Protein AF-A0A7Y2G399-F1 (afdb_monomer_lite)

pLDDT: mean 92.13, std 7.66, range [52.12, 98.56]

Foldseek 3Di:
DPDDPVVVVVVVVVVVCCCCVPPVVVVVVVVVVCPDPVNVCVLPVDCPDPNVVVVVVVVVVVVVCCVVCVVVVVVLVCPLPVDDDPCSVVVVVVVCVVVVDDPVVVVVVVCQCPPPPHD

Structure (mmCIF, N/CA/C/O backbone):
data_AF-A0A7Y2G399-F1
#
_entry.id   AF-A0A7Y2G399-F1
#
loop_
_atom_site.group_PDB
_atom_site.id
_atom_site.type_symbol
_atom_site.label_atom_id
_atom_site.label_alt_id
_atom_site.label_comp_id
_atom_site.label_asym_id
_atom_site.label_entity_id
_atom_site.label_seq_id
_atom_site.pdbx_PDB_ins_code
_atom_site.Cartn_x
_atom_site.Cartn_y
_atom_site.Cartn_z
_atom_site.occupancy
_atom_site.B_iso_or_equiv
_atom_site.auth_seq_id
_atom_site.auth_comp_id
_atom_site.auth_asym_id
_atom_site.auth_atom_id
_atom_site.pdbx_PDB_model_num
ATOM 1 N N . MET A 1 1 ? -28.481 -21.772 1.573 1.00 52.50 1 MET A N 1
ATOM 2 C CA . MET A 1 1 ? -27.498 -22.517 0.748 1.00 52.50 1 MET A CA 1
ATOM 3 C C . MET A 1 1 ? -28.146 -22.793 -0.607 1.00 52.50 1 MET A C 1
ATOM 5 O O . MET A 1 1 ? -28.856 -23.776 -0.723 1.00 52.50 1 MET A O 1
ATOM 9 N N . LEU A 1 2 ? -28.040 -21.880 -1.581 1.00 67.06 2 LEU A N 1
ATOM 10 C CA . LEU A 1 2 ? -28.972 -21.837 -2.731 1.00 67.06 2 LEU A CA 1
ATOM 11 C C . LEU A 1 2 ? -28.360 -22.185 -4.104 1.00 67.06 2 LEU A C 1
ATOM 13 O O . LEU A 1 2 ? -28.996 -21.953 -5.123 1.00 67.06 2 LEU A O 1
ATOM 17 N N . VAL A 1 3 ? -27.154 -22.760 -4.168 1.00 78.75 3 VAL A N 1
ATOM 18 C CA . VAL A 1 3 ? -26.498 -23.080 -5.451 1.00 78.75 3 VAL A CA 1
ATOM 19 C C . VAL A 1 3 ? -25.923 -24.495 -5.410 1.00 78.75 3 VAL A C 1
ATOM 21 O O . VAL A 1 3 ? -25.259 -24.872 -4.443 1.00 78.75 3 VAL A O 1
ATOM 24 N N . SER A 1 4 ? -26.187 -25.299 -6.444 1.00 93.25 4 SER A N 1
ATOM 25 C CA . SER A 1 4 ? -25.618 -26.647 -6.552 1.00 93.25 4 SER A CA 1
ATOM 26 C C . SER A 1 4 ? -24.093 -26.569 -6.685 1.00 93.25 4 SER A C 1
ATOM 28 O O . SER A 1 4 ? -23.563 -25.632 -7.283 1.00 93.25 4 SER A O 1
ATOM 30 N N . ARG A 1 5 ? -23.362 -27.562 -6.156 1.00 91.12 5 ARG A N 1
ATOM 31 C CA . ARG A 1 5 ? -21.884 -27.566 -6.190 1.00 91.12 5 ARG A CA 1
ATOM 32 C C . ARG A 1 5 ? -21.325 -27.350 -7.600 1.00 91.12 5 ARG A C 1
ATOM 34 O O . ARG A 1 5 ? -20.342 -26.641 -7.761 1.00 91.12 5 ARG A O 1
ATOM 41 N N . ARG A 1 6 ? -21.980 -27.917 -8.620 1.00 91.00 6 ARG A N 1
ATOM 42 C CA . ARG A 1 6 ? -21.587 -27.752 -10.028 1.00 91.00 6 ARG A CA 1
ATOM 43 C C . ARG A 1 6 ? -21.680 -26.294 -10.470 1.00 91.00 6 ARG A C 1
ATOM 45 O O . ARG A 1 6 ? -20.710 -25.767 -10.994 1.00 91.00 6 ARG A O 1
ATOM 52 N N . VAL A 1 7 ? -22.804 -25.637 -10.186 1.00 93.12 7 VAL A N 1
ATOM 53 C CA . VAL A 1 7 ? -23.005 -24.223 -10.533 1.00 93.12 7 VAL A CA 1
ATOM 54 C C . VAL A 1 7 ? -22.030 -23.329 -9.762 1.00 93.12 7 VAL A C 1
ATOM 56 O O . VAL A 1 7 ? -21.467 -22.412 -10.346 1.00 93.12 7 VAL A O 1
ATOM 59 N N . ALA A 1 8 ? -21.751 -23.624 -8.489 1.00 93.50 8 ALA A N 1
ATOM 60 C CA . ALA A 1 8 ? -20.767 -22.875 -7.706 1.00 93.50 8 ALA A CA 1
ATOM 61 C C . ALA A 1 8 ? -19.353 -22.947 -8.312 1.00 93.50 8 ALA A C 1
ATOM 63 O O . ALA A 1 8 ? -18.693 -21.918 -8.438 1.00 93.50 8 ALA A O 1
ATOM 64 N N . TYR A 1 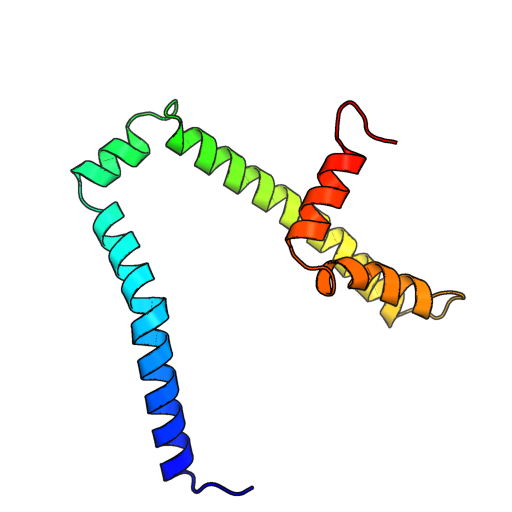9 ? -18.902 -24.130 -8.745 1.00 95.94 9 TYR A N 1
ATOM 65 C CA . TYR A 1 9 ? -17.605 -24.269 -9.417 1.00 95.94 9 TYR A CA 1
ATOM 66 C C . TYR A 1 9 ? -17.575 -23.607 -10.794 1.00 95.94 9 TYR A C 1
ATOM 68 O O . TYR A 1 9 ? -16.555 -23.032 -11.159 1.00 95.94 9 TYR A O 1
ATOM 76 N N . SER A 1 10 ? -18.678 -23.637 -11.545 1.00 95.00 10 SER A N 1
ATOM 77 C CA . SER A 1 10 ? -18.773 -22.907 -12.813 1.00 95.00 10 SER A CA 1
ATOM 78 C C . SER A 1 10 ? -18.655 -21.397 -12.603 1.00 95.00 10 SER A C 1
ATOM 80 O O . SER A 1 10 ? -17.893 -20.746 -13.310 1.00 95.00 10 SER A O 1
ATOM 82 N N . LEU A 1 11 ? -19.349 -20.845 -11.602 1.00 95.31 11 LEU A N 1
ATOM 83 C CA . LEU A 1 11 ? -19.252 -19.426 -11.250 1.00 95.31 11 LEU A CA 1
ATOM 84 C C . LEU A 1 11 ? -17.843 -19.055 -10.784 1.00 95.31 11 LEU A C 1
ATOM 86 O O . LEU A 1 11 ? -17.306 -18.049 -11.235 1.00 95.31 11 LEU A O 1
ATOM 90 N N . LEU A 1 12 ? -17.220 -19.887 -9.945 1.00 95.31 12 LEU A N 1
ATOM 91 C CA . LEU A 1 12 ? -15.826 -19.701 -9.549 1.00 95.31 12 LEU A CA 1
ATOM 92 C C . LEU A 1 12 ? -14.897 -19.711 -10.769 1.00 95.31 12 LEU A C 1
ATOM 94 O O . LEU A 1 12 ? -14.032 -18.853 -10.874 1.00 95.31 12 LEU A O 1
ATOM 98 N N . GLY A 1 13 ? -15.097 -20.639 -11.708 1.00 96.31 13 GLY A N 1
ATOM 99 C CA . GLY A 1 13 ? -14.326 -20.700 -12.948 1.00 96.31 13 GLY A CA 1
ATOM 100 C C . GLY A 1 13 ? -14.441 -19.421 -13.777 1.00 96.31 13 GLY A C 1
ATOM 101 O O . GLY A 1 13 ? -13.433 -18.932 -14.277 1.00 96.31 13 GLY A O 1
ATOM 102 N N . VAL A 1 14 ? -15.641 -18.838 -13.870 1.00 96.19 14 VAL A N 1
ATOM 103 C CA . VAL A 1 14 ? -15.863 -17.551 -14.551 1.00 96.19 14 VAL A CA 1
ATOM 104 C C . VAL A 1 14 ? -15.166 -16.405 -13.818 1.00 96.19 14 VAL A C 1
ATOM 106 O O . VAL A 1 14 ? -14.475 -15.617 -14.456 1.00 96.19 14 VAL A O 1
ATOM 109 N N . VAL A 1 15 ? -15.303 -16.322 -12.491 1.00 95.31 15 VAL A N 1
ATOM 110 C CA . VAL A 1 15 ? -14.636 -15.289 -11.680 1.00 95.31 15 VAL A CA 1
ATOM 111 C C . VAL A 1 15 ? -13.120 -15.382 -11.832 1.00 95.31 15 VAL A C 1
ATOM 113 O O . VAL A 1 15 ? -12.483 -14.387 -12.160 1.00 95.31 15 VAL A O 1
ATOM 116 N N . LEU A 1 16 ? -12.551 -16.582 -11.700 1.00 95.69 16 LEU A N 1
ATOM 117 C CA . LEU A 1 16 ? -11.120 -16.808 -11.888 1.00 95.69 16 LEU A CA 1
ATOM 118 C C . LEU A 1 16 ? -10.675 -16.471 -13.312 1.00 95.69 16 LEU A C 1
ATOM 120 O O . LEU A 1 16 ? -9.623 -15.871 -13.488 1.00 95.69 16 LEU A O 1
ATOM 124 N N . ALA A 1 17 ? -11.459 -16.809 -14.338 1.00 95.81 17 ALA A N 1
ATOM 125 C CA . ALA A 1 17 ? -11.127 -16.443 -15.713 1.00 95.81 17 ALA A CA 1
ATOM 126 C C . ALA A 1 17 ? -11.067 -14.916 -15.897 1.00 95.81 17 ALA A C 1
ATOM 128 O O . ALA A 1 17 ? -10.156 -14.415 -16.556 1.00 95.81 17 ALA A O 1
ATOM 129 N N . ILE A 1 18 ? -11.994 -14.177 -15.277 1.00 95.75 18 ILE A N 1
ATOM 130 C CA . ILE A 1 18 ? -11.997 -12.709 -15.289 1.00 95.75 18 ILE A CA 1
ATOM 131 C C . ILE A 1 18 ? -10.786 -12.163 -14.523 1.00 95.75 18 ILE A C 1
ATOM 133 O O . ILE A 1 18 ? -10.068 -11.324 -15.060 1.00 95.75 18 ILE A O 1
ATOM 137 N N . GLU A 1 19 ? -10.508 -12.650 -13.312 1.00 93.06 19 GLU A N 1
ATOM 138 C CA . GLU A 1 19 ? -9.364 -12.205 -12.503 1.00 93.06 19 GLU A CA 1
ATOM 139 C C . GLU A 1 19 ? -8.026 -12.487 -13.197 1.00 93.06 19 GLU A C 1
ATOM 141 O O . GLU A 1 19 ? -7.177 -11.603 -13.319 1.00 93.06 19 GLU A O 1
ATOM 146 N N . LEU A 1 20 ? -7.840 -13.698 -13.720 1.00 93.88 20 LEU A N 1
ATOM 147 C CA . LEU A 1 20 ? -6.619 -14.072 -14.430 1.00 93.88 20 LEU A CA 1
ATOM 148 C C . LEU A 1 20 ? -6.474 -13.278 -15.738 1.00 93.88 20 LEU A C 1
ATOM 150 O O . LEU A 1 20 ? -5.374 -12.838 -16.073 1.00 93.88 20 LEU A O 1
ATOM 154 N N . GLY A 1 21 ? -7.574 -13.048 -16.458 1.00 94.31 21 GLY A N 1
ATOM 155 C CA . GLY A 1 21 ? -7.574 -12.287 -17.705 1.00 94.31 21 GLY A CA 1
ATOM 156 C C . GLY A 1 21 ? -7.311 -10.790 -17.519 1.00 94.31 21 GLY A C 1
ATOM 157 O O . GLY A 1 21 ? -6.567 -10.203 -18.299 1.00 94.31 21 GLY A O 1
ATOM 158 N N . TYR A 1 22 ? -7.886 -10.162 -16.492 1.00 94.31 22 TYR A N 1
ATOM 159 C CA . TYR A 1 22 ? -7.794 -8.710 -16.295 1.00 94.31 22 TYR A CA 1
ATOM 160 C C . TYR A 1 22 ? -6.695 -8.267 -15.335 1.00 94.31 22 TYR A C 1
ATOM 162 O O . TYR A 1 22 ? -6.243 -7.130 -15.437 1.00 94.31 22 TYR A O 1
ATOM 170 N N . VAL A 1 23 ? -6.253 -9.124 -14.415 1.00 94.38 23 VAL A N 1
ATOM 171 C CA . VAL A 1 23 ? -5.224 -8.770 -13.427 1.00 94.38 23 VAL A CA 1
ATOM 172 C C . VAL A 1 23 ? -3.913 -9.464 -13.756 1.00 94.38 23 VAL A C 1
ATOM 174 O O . VAL A 1 23 ? -2.889 -8.805 -13.938 1.00 94.38 23 VAL A O 1
ATOM 177 N N . LEU A 1 24 ? -3.933 -10.794 -13.881 1.00 94.25 24 LEU A N 1
ATOM 178 C CA . LEU A 1 24 ? -2.694 -11.553 -14.040 1.00 94.25 24 LEU A CA 1
ATOM 179 C C . LEU A 1 24 ? -2.065 -11.345 -15.421 1.00 94.25 24 LEU A C 1
ATOM 181 O O . LEU A 1 24 ? -0.861 -11.117 -15.515 1.00 94.25 24 LEU A O 1
ATOM 185 N N . TYR A 1 25 ? -2.859 -11.384 -16.492 1.00 95.38 25 TYR A N 1
ATOM 186 C CA . TYR A 1 25 ? -2.346 -11.196 -17.847 1.00 95.38 25 TYR A CA 1
ATOM 187 C C . TYR A 1 25 ? -1.604 -9.862 -18.045 1.00 95.38 25 TYR A C 1
ATOM 189 O O . TYR A 1 25 ? -0.446 -9.917 -18.462 1.00 95.38 25 TYR A O 1
ATOM 197 N N . PRO A 1 26 ? -2.166 -8.670 -17.740 1.00 96.31 26 PRO A N 1
ATOM 198 C CA . PRO A 1 26 ? -1.415 -7.427 -17.905 1.00 96.31 26 PRO A CA 1
ATOM 199 C C . PRO A 1 26 ? -0.179 -7.365 -17.002 1.00 96.31 26 PRO A C 1
ATOM 201 O O . PRO A 1 26 ? 0.861 -6.899 -17.461 1.00 96.31 26 PRO A O 1
ATOM 204 N N . ALA A 1 27 ? -0.238 -7.894 -15.773 1.00 95.88 27 ALA A N 1
ATOM 205 C CA . ALA A 1 27 ? 0.930 -7.966 -14.894 1.00 95.88 27 ALA A CA 1
ATOM 206 C C . ALA A 1 27 ? 2.066 -8.801 -15.516 1.00 95.88 27 ALA A C 1
ATOM 208 O O . ALA A 1 27 ? 3.210 -8.347 -15.580 1.00 95.88 27 ALA A O 1
ATOM 209 N N . LEU A 1 28 ? 1.746 -9.983 -16.054 1.00 96.12 28 LEU A N 1
ATOM 210 C CA . LEU A 1 28 ? 2.709 -10.832 -16.762 1.00 96.12 28 LEU A CA 1
ATOM 211 C C . LEU A 1 28 ? 3.224 -10.169 -18.040 1.00 96.12 28 LEU A C 1
ATOM 213 O O . LEU A 1 28 ? 4.412 -10.254 -18.338 1.00 96.12 28 LEU A O 1
ATOM 217 N N . ARG A 1 29 ? 2.359 -9.485 -18.797 1.00 95.94 29 ARG A N 1
ATOM 218 C CA . ARG A 1 29 ? 2.762 -8.767 -20.012 1.00 95.94 29 ARG A CA 1
ATOM 219 C C . ARG A 1 29 ? 3.746 -7.646 -19.703 1.00 95.94 29 ARG A C 1
ATOM 221 O O . ARG A 1 29 ? 4.759 -7.561 -20.388 1.00 95.94 29 ARG A O 1
ATOM 228 N N . VAL A 1 30 ? 3.488 -6.836 -18.676 1.00 94.62 30 VAL A N 1
ATOM 229 C CA . VAL A 1 30 ? 4.421 -5.794 -18.216 1.00 94.62 30 VAL A CA 1
ATOM 230 C C . VAL A 1 30 ? 5.748 -6.417 -17.789 1.00 94.62 30 VAL A C 1
ATOM 232 O O . VAL A 1 30 ? 6.804 -5.934 -18.192 1.00 94.62 30 VAL A O 1
ATOM 235 N N . PHE A 1 31 ? 5.703 -7.525 -17.047 1.00 94.56 31 PHE A N 1
ATOM 236 C CA . PHE A 1 31 ? 6.903 -8.234 -16.610 1.00 94.56 31 PHE A CA 1
ATOM 237 C C . PHE A 1 31 ? 7.741 -8.747 -17.792 1.00 94.56 31 PHE A C 1
ATOM 239 O O . PHE A 1 31 ? 8.925 -8.439 -17.886 1.00 94.56 31 PHE A O 1
ATOM 246 N N . ILE A 1 32 ? 7.122 -9.459 -18.741 1.00 96.00 32 ILE A N 1
ATOM 247 C CA . ILE A 1 32 ? 7.796 -9.989 -19.937 1.00 96.00 32 ILE A CA 1
ATOM 248 C C . ILE A 1 32 ? 8.376 -8.855 -20.792 1.00 96.00 32 ILE A C 1
ATOM 250 O O . ILE A 1 32 ? 9.512 -8.950 -21.250 1.00 96.00 32 ILE A O 1
ATOM 254 N N . VAL A 1 33 ? 7.628 -7.764 -20.990 1.00 95.06 33 VAL A N 1
ATOM 255 C CA . VAL A 1 33 ? 8.107 -6.592 -21.742 1.00 95.06 33 VAL A CA 1
ATOM 256 C C . VAL A 1 33 ? 9.315 -5.953 -21.051 1.00 95.06 33 VAL A C 1
ATOM 258 O O . VAL A 1 33 ? 10.278 -5.588 -21.727 1.00 95.06 33 VAL A O 1
ATOM 261 N N . GLY A 1 34 ? 9.304 -5.864 -19.719 1.00 91.44 34 GLY A N 1
ATOM 262 C CA . GLY A 1 34 ? 10.427 -5.355 -18.931 1.00 91.44 34 GLY A CA 1
ATOM 263 C C . GLY A 1 34 ? 11.685 -6.230 -18.994 1.00 91.44 34 GLY A C 1
ATOM 264 O O . GLY A 1 34 ? 12.785 -5.707 -18.850 1.00 91.44 34 GLY A O 1
ATOM 265 N N . LEU A 1 35 ? 11.537 -7.534 -19.253 1.00 93.00 35 LEU A N 1
ATOM 266 C CA . LEU A 1 35 ? 12.653 -8.477 -19.412 1.00 93.00 35 LEU A CA 1
ATOM 267 C C . LEU A 1 35 ? 13.289 -8.473 -20.806 1.00 93.00 35 LEU A C 1
ATOM 269 O O . LEU A 1 35 ? 14.326 -9.111 -20.994 1.00 93.00 35 LEU A O 1
ATOM 273 N N . SER A 1 36 ? 12.696 -7.793 -21.792 1.00 95.19 36 SER A N 1
ATOM 274 C CA . SER A 1 36 ? 13.347 -7.664 -23.099 1.00 95.19 36 SER A CA 1
ATOM 275 C C . SER A 1 36 ? 14.725 -6.992 -22.944 1.00 95.19 36 SER A C 1
ATOM 277 O O . SER A 1 36 ? 14.839 -6.053 -22.152 1.00 95.19 36 SER A O 1
ATOM 279 N N . PRO A 1 37 ? 15.775 -7.44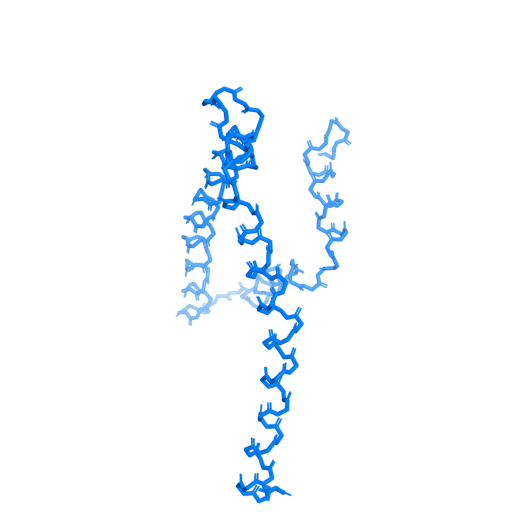6 -23.658 1.00 91.94 37 PRO A N 1
ATOM 280 C CA . PRO A 1 37 ? 17.146 -6.974 -23.437 1.00 91.94 37 PRO A CA 1
ATOM 281 C C . PRO A 1 37 ? 17.298 -5.449 -23.492 1.00 91.94 37 PRO A C 1
ATOM 283 O O . PRO A 1 37 ? 17.958 -4.860 -22.635 1.00 91.94 37 PRO A O 1
ATOM 286 N N . ASP A 1 38 ? 16.630 -4.800 -24.445 1.00 92.00 38 ASP A N 1
ATOM 287 C CA . ASP A 1 38 ? 16.681 -3.345 -24.613 1.00 92.00 38 ASP A CA 1
ATOM 288 C C . ASP A 1 38 ? 16.027 -2.615 -23.434 1.00 92.00 38 ASP A C 1
ATOM 290 O O . ASP A 1 38 ? 16.608 -1.688 -22.872 1.00 92.00 38 ASP A O 1
ATOM 294 N N . ASN A 1 39 ? 14.850 -3.064 -22.990 1.00 91.12 39 ASN A N 1
ATOM 295 C CA . ASN A 1 39 ? 14.175 -2.450 -21.847 1.00 91.12 39 ASN A CA 1
ATOM 296 C C . ASN A 1 39 ? 14.928 -2.724 -20.546 1.00 91.12 39 ASN A C 1
ATOM 298 O O . ASN A 1 39 ? 15.103 -1.818 -19.738 1.00 91.12 39 ASN A O 1
ATOM 302 N N . PHE A 1 40 ? 15.411 -3.949 -20.340 1.00 89.75 40 PHE A N 1
ATOM 303 C CA . PHE A 1 40 ? 16.142 -4.317 -19.133 1.00 89.75 40 PHE A CA 1
ATOM 304 C C . PHE A 1 40 ? 17.429 -3.495 -18.994 1.00 89.75 40 PHE A C 1
ATOM 306 O O . PHE A 1 40 ? 17.699 -2.923 -17.936 1.00 89.75 40 PHE A O 1
ATOM 313 N N . THR A 1 41 ? 18.198 -3.373 -20.079 1.00 89.50 41 THR A N 1
ATOM 314 C CA . THR A 1 41 ? 19.410 -2.546 -20.090 1.00 89.50 41 THR A CA 1
ATOM 315 C C . THR A 1 41 ? 19.092 -1.070 -19.895 1.00 89.50 41 THR A C 1
ATOM 317 O O . THR A 1 41 ? 19.802 -0.423 -19.141 1.00 89.50 41 THR A O 1
ATOM 320 N N . GLN A 1 42 ? 18.012 -0.526 -20.461 1.00 88.31 42 GLN A N 1
ATOM 321 C CA . GLN A 1 42 ? 17.601 0.863 -20.205 1.00 88.31 42 GLN A CA 1
ATOM 322 C C . GLN A 1 42 ? 17.142 1.099 -18.758 1.00 88.31 42 GLN A C 1
ATOM 324 O O . GLN A 1 42 ? 17.477 2.120 -18.151 1.00 88.31 42 GLN A O 1
ATOM 329 N N . LEU A 1 43 ? 16.401 0.153 -18.176 1.00 88.25 43 LEU A N 1
ATOM 330 C CA . LEU A 1 43 ? 15.929 0.221 -16.792 1.00 88.25 43 LEU A CA 1
ATOM 331 C C . LEU A 1 43 ? 17.095 0.209 -15.796 1.00 88.25 43 LEU A C 1
ATOM 333 O O . LEU A 1 43 ? 17.053 0.932 -14.800 1.00 88.25 43 LEU A O 1
ATOM 337 N N . PHE A 1 44 ? 18.149 -0.557 -16.091 1.00 88.94 44 PHE A N 1
ATOM 338 C CA . PHE A 1 44 ? 19.275 -0.800 -15.185 1.00 88.94 44 PHE A CA 1
ATOM 339 C C . PHE A 1 44 ? 20.638 -0.344 -15.733 1.00 88.94 44 PHE A C 1
ATOM 341 O O . PHE A 1 44 ? 21.673 -0.784 -15.238 1.00 88.94 44 PHE A O 1
ATOM 348 N N . ALA A 1 45 ? 20.659 0.577 -16.705 1.00 82.31 45 ALA A N 1
ATOM 349 C CA . ALA A 1 45 ? 21.855 0.967 -17.471 1.00 82.31 45 ALA A CA 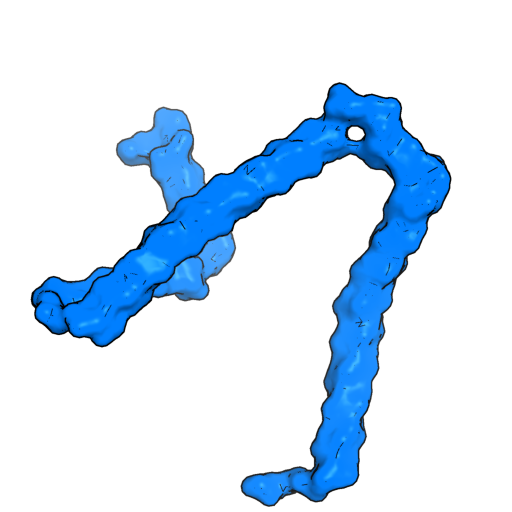1
ATOM 350 C C . ALA A 1 45 ? 23.057 1.372 -16.604 1.00 82.31 45 ALA A C 1
ATOM 352 O O . ALA A 1 45 ? 24.213 1.175 -16.969 1.00 82.31 45 ALA A O 1
ATOM 353 N N . SER A 1 46 ? 22.784 1.978 -15.450 1.00 84.50 46 SER A N 1
ATOM 354 C CA . SER A 1 46 ? 23.785 2.363 -14.463 1.00 84.50 46 SER A CA 1
ATOM 355 C C . SER A 1 46 ? 23.174 2.342 -13.069 1.00 84.50 46 SER A C 1
ATOM 357 O O . SER A 1 46 ? 22.020 2.745 -12.886 1.00 84.50 46 SER A O 1
ATOM 359 N N . SER A 1 47 ? 23.984 2.008 -12.062 1.00 76.62 47 SER A N 1
ATOM 360 C CA . SER A 1 47 ? 23.624 2.159 -10.645 1.00 76.62 47 SER A CA 1
ATOM 361 C C . SER A 1 47 ? 23.295 3.608 -10.262 1.00 76.62 47 SER A C 1
ATOM 363 O O 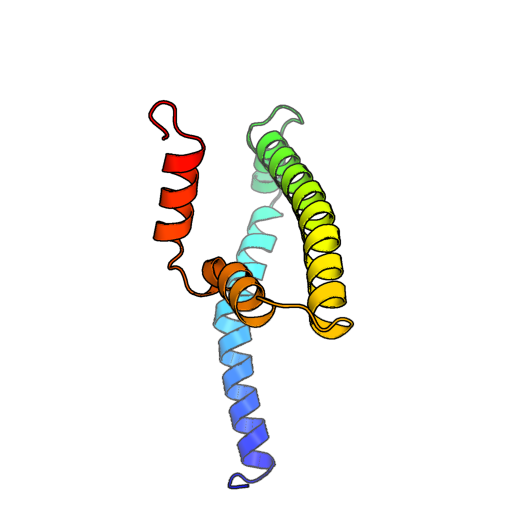. SER A 1 47 ? 22.637 3.852 -9.256 1.00 76.62 47 SER A O 1
ATOM 365 N N . ARG A 1 48 ? 23.731 4.586 -11.070 1.00 80.69 48 ARG A N 1
ATOM 366 C CA . ARG A 1 48 ? 23.411 6.013 -10.911 1.00 80.69 48 ARG A CA 1
ATOM 367 C C . ARG A 1 48 ? 22.261 6.476 -11.812 1.00 80.69 48 ARG A C 1
ATOM 369 O O . ARG A 1 48 ? 22.045 7.679 -11.934 1.00 80.69 48 ARG A O 1
ATOM 376 N N . SER A 1 49 ? 21.526 5.580 -12.464 1.00 89.25 49 SER A N 1
ATOM 377 C CA . SER A 1 49 ? 20.333 5.963 -13.227 1.00 89.25 49 SER A CA 1
ATOM 378 C C . SER A 1 49 ? 19.204 6.424 -12.296 1.00 89.25 49 SER A C 1
ATOM 380 O O . SER A 1 49 ? 19.156 6.067 -11.115 1.00 89.25 49 SER A O 1
ATOM 382 N N . ALA A 1 50 ? 18.279 7.232 -12.821 1.00 90.88 50 ALA A N 1
ATOM 383 C CA . ALA A 1 50 ? 17.100 7.656 -12.066 1.00 90.88 50 ALA A CA 1
ATOM 384 C C . ALA A 1 50 ? 16.230 6.457 -11.646 1.00 90.88 50 ALA A C 1
ATOM 386 O O . ALA A 1 50 ? 15.764 6.424 -10.510 1.00 90.88 50 ALA A O 1
ATOM 387 N N . ASN A 1 51 ? 16.102 5.447 -12.513 1.00 92.06 51 ASN A N 1
ATOM 388 C CA . ASN A 1 51 ? 15.332 4.226 -12.265 1.00 92.06 51 ASN A CA 1
ATOM 389 C C . ASN A 1 51 ? 15.886 3.425 -11.081 1.00 92.06 51 ASN A C 1
ATOM 391 O O . ASN A 1 51 ? 15.144 3.095 -10.158 1.00 92.06 51 ASN A O 1
ATOM 395 N N . VAL A 1 52 ? 17.200 3.177 -11.056 1.00 92.25 52 VAL A N 1
ATOM 396 C CA . VAL A 1 52 ? 17.838 2.432 -9.959 1.00 92.25 52 VAL A CA 1
ATOM 397 C C . VAL A 1 52 ? 17.746 3.195 -8.637 1.00 92.25 52 VAL A C 1
ATOM 399 O O . VAL A 1 52 ? 17.467 2.590 -7.599 1.00 92.25 52 VAL A O 1
ATOM 402 N N . ARG A 1 53 ? 17.906 4.527 -8.656 1.00 93.06 53 ARG A N 1
ATOM 403 C CA . ARG A 1 53 ? 17.709 5.355 -7.455 1.00 93.06 53 ARG A CA 1
ATOM 404 C C . ARG A 1 53 ? 16.268 5.314 -6.961 1.00 93.06 53 ARG A C 1
ATOM 406 O O . ARG A 1 53 ? 16.051 5.117 -5.771 1.00 93.06 53 ARG A O 1
ATOM 413 N N . ALA A 1 54 ? 15.293 5.475 -7.854 1.00 94.12 54 ALA A N 1
ATOM 414 C CA . ALA A 1 54 ? 13.878 5.418 -7.504 1.00 94.12 54 ALA A CA 1
ATOM 415 C C . ALA A 1 54 ? 13.500 4.049 -6.919 1.00 94.12 54 ALA A C 1
ATOM 417 O O . ALA A 1 54 ? 12.823 3.994 -5.892 1.00 94.12 54 ALA A O 1
ATOM 418 N N . LEU A 1 55 ? 14.001 2.957 -7.509 1.00 94.19 55 LEU A N 1
ATOM 419 C CA . LEU A 1 55 ? 13.820 1.600 -6.995 1.00 94.19 55 LEU A CA 1
ATOM 420 C C . LEU A 1 55 ? 14.424 1.450 -5.595 1.00 94.19 55 LEU A C 1
ATOM 422 O O . LEU A 1 55 ? 13.739 1.013 -4.675 1.00 94.19 55 LEU A O 1
ATOM 426 N N . THR A 1 56 ? 15.681 1.863 -5.420 1.00 95.19 56 THR A N 1
ATOM 427 C CA . THR A 1 56 ? 16.381 1.779 -4.129 1.00 95.19 56 THR A CA 1
ATOM 428 C C . THR A 1 56 ? 15.650 2.571 -3.049 1.00 95.19 56 THR A C 1
ATOM 430 O O . THR A 1 56 ? 15.377 2.035 -1.978 1.00 95.19 56 THR A O 1
ATOM 433 N N . ASN A 1 57 ? 15.270 3.817 -3.339 1.00 96.12 57 ASN A N 1
ATOM 434 C CA . ASN A 1 57 ? 14.529 4.663 -2.407 1.00 96.12 57 ASN A CA 1
ATOM 435 C C . ASN A 1 57 ? 13.178 4.042 -2.040 1.00 96.12 57 ASN A C 1
ATOM 437 O O . ASN A 1 57 ? 12.836 3.983 -0.863 1.00 96.12 57 ASN A O 1
ATOM 441 N N . SER A 1 58 ? 12.435 3.534 -3.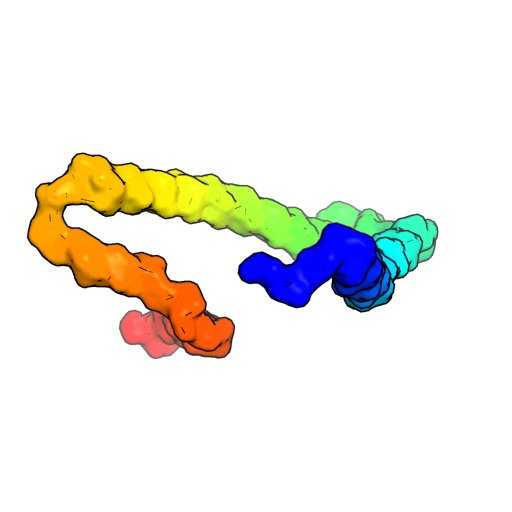026 1.00 97.25 58 SER A N 1
ATOM 442 C CA . SER A 1 58 ? 11.124 2.916 -2.797 1.00 97.25 58 SER A CA 1
ATOM 443 C C . SER A 1 58 ? 11.233 1.666 -1.926 1.00 97.25 58 SER A C 1
ATOM 445 O O . SER A 1 58 ? 10.457 1.499 -0.987 1.00 97.25 58 SER A O 1
ATOM 447 N N . VAL A 1 59 ? 12.226 0.809 -2.189 1.00 97.81 59 VAL A N 1
ATOM 448 C CA . VAL A 1 59 ? 12.498 -0.397 -1.393 1.00 97.81 59 VAL A CA 1
ATOM 449 C C . VAL A 1 59 ? 12.893 -0.019 0.034 1.00 97.81 59 VAL A C 1
ATOM 451 O O . VAL A 1 59 ? 12.330 -0.561 0.983 1.00 97.81 59 VAL A O 1
ATOM 454 N N . MET A 1 60 ? 13.806 0.940 0.206 1.00 98.12 60 MET A N 1
ATOM 455 C CA . MET A 1 60 ? 14.254 1.382 1.530 1.00 98.12 60 MET A CA 1
ATOM 456 C C . MET A 1 60 ? 13.115 1.994 2.345 1.00 98.12 60 MET A C 1
ATOM 458 O O . MET A 1 60 ? 12.911 1.607 3.495 1.00 98.12 60 MET A O 1
ATOM 462 N N . ILE A 1 61 ? 12.327 2.893 1.748 1.00 98.00 61 ILE A N 1
ATOM 463 C CA . ILE A 1 61 ? 11.144 3.473 2.398 1.00 98.00 61 ILE A CA 1
ATOM 464 C C . ILE A 1 61 ? 10.149 2.368 2.768 1.00 98.00 61 ILE A C 1
ATOM 466 O O . ILE A 1 61 ? 9.623 2.376 3.880 1.00 98.00 61 ILE A O 1
ATOM 470 N N . SER A 1 62 ? 9.924 1.389 1.887 1.00 98.31 62 SER A N 1
ATOM 471 C CA . SER A 1 62 ? 9.014 0.268 2.157 1.00 98.31 62 SER A CA 1
ATOM 472 C C . SER A 1 62 ? 9.478 -0.571 3.347 1.00 98.31 62 SER A C 1
ATOM 474 O O . SER A 1 62 ? 8.670 -0.874 4.219 1.00 98.31 62 SER A O 1
ATOM 476 N N . ILE A 1 63 ? 10.771 -0.900 3.432 1.00 98.50 63 ILE A N 1
ATOM 477 C CA . ILE A 1 63 ? 11.338 -1.662 4.556 1.00 98.50 63 ILE A CA 1
ATOM 478 C C . ILE A 1 63 ? 11.127 -0.911 5.873 1.00 98.50 63 ILE A C 1
ATOM 480 O O . ILE A 1 63 ? 10.569 -1.472 6.818 1.00 98.50 63 ILE A O 1
ATOM 484 N N . TRP A 1 64 ? 11.516 0.366 5.929 1.00 98.31 64 TRP A N 1
ATOM 485 C CA . TRP A 1 64 ? 11.351 1.176 7.138 1.00 98.31 64 TRP A CA 1
ATOM 486 C C . TRP A 1 64 ? 9.883 1.335 7.533 1.00 98.31 64 TRP A C 1
ATOM 488 O O . TRP A 1 64 ? 9.549 1.238 8.714 1.00 98.31 64 TRP A O 1
ATOM 498 N N . THR A 1 65 ? 8.998 1.498 6.549 1.00 97.75 65 THR A N 1
ATOM 499 C CA . THR A 1 65 ? 7.554 1.608 6.776 1.00 97.75 65 THR A CA 1
ATOM 500 C C . THR A 1 65 ? 6.976 0.309 7.326 1.00 97.75 65 THR A C 1
ATOM 502 O O . THR A 1 65 ? 6.241 0.351 8.306 1.00 97.75 65 THR A O 1
ATOM 505 N N . VAL A 1 66 ? 7.321 -0.849 6.755 1.00 98.19 66 VAL A N 1
ATOM 506 C CA . VAL A 1 66 ? 6.828 -2.155 7.223 1.00 98.19 66 VAL A CA 1
ATOM 507 C C . VAL A 1 66 ? 7.306 -2.448 8.640 1.00 98.19 66 VAL A C 1
ATOM 509 O O . VAL A 1 66 ? 6.506 -2.880 9.467 1.00 98.19 66 VAL A O 1
ATOM 512 N N . ILE A 1 67 ? 8.576 -2.180 8.950 1.00 98.56 67 ILE A N 1
ATOM 513 C CA . ILE A 1 67 ? 9.111 -2.372 10.303 1.00 98.56 67 ILE A CA 1
ATOM 514 C C . ILE A 1 67 ? 8.394 -1.440 11.287 1.00 98.56 67 ILE A C 1
ATOM 516 O O . ILE A 1 67 ? 7.864 -1.904 12.296 1.00 98.56 67 ILE A O 1
ATOM 520 N N . GLY A 1 68 ? 8.320 -0.141 10.982 1.00 98.25 68 GLY A N 1
ATOM 521 C CA . GLY A 1 68 ? 7.684 0.849 11.851 1.00 98.25 68 GLY A CA 1
ATOM 522 C C . GLY A 1 68 ? 6.195 0.575 12.073 1.00 98.25 68 GLY A C 1
ATOM 523 O O . GLY A 1 68 ? 5.740 0.489 13.214 1.00 98.25 68 GLY A O 1
ATOM 524 N N . ALA A 1 69 ? 5.438 0.372 10.993 1.00 96.88 69 ALA A N 1
ATOM 525 C CA . ALA A 1 69 ? 4.011 0.066 11.052 1.00 96.88 69 ALA A CA 1
ATOM 526 C C . ALA A 1 69 ? 3.742 -1.304 11.686 1.00 96.88 69 ALA A C 1
ATOM 528 O O . ALA A 1 69 ? 2.776 -1.448 12.430 1.00 96.88 69 ALA A O 1
ATOM 529 N N . GLY A 1 70 ? 4.598 -2.299 11.445 1.00 98.12 70 GLY A N 1
ATOM 530 C CA . GLY A 1 70 ? 4.497 -3.621 12.054 1.00 98.12 70 GLY A CA 1
ATOM 531 C C . GLY A 1 70 ? 4.675 -3.565 13.569 1.00 98.12 70 GLY A C 1
ATOM 532 O O . GLY A 1 70 ? 3.840 -4.099 14.298 1.00 98.12 70 GLY A O 1
ATOM 533 N N . ILE A 1 71 ? 5.706 -2.865 14.053 1.00 98.44 71 ILE A N 1
ATOM 534 C CA . ILE A 1 71 ? 5.949 -2.677 15.491 1.00 98.44 71 ILE A CA 1
ATOM 535 C C . ILE A 1 71 ? 4.790 -1.904 16.130 1.00 98.44 71 ILE A C 1
ATOM 537 O O . ILE A 1 71 ? 4.174 -2.396 17.077 1.00 98.44 71 ILE A O 1
ATOM 541 N N . LEU A 1 72 ? 4.457 -0.721 15.601 1.00 97.12 72 LEU A N 1
ATOM 542 C CA . LEU A 1 72 ? 3.411 0.137 16.167 1.00 97.12 72 LEU A CA 1
ATOM 543 C C . LEU A 1 72 ? 2.026 -0.513 16.087 1.00 97.12 72 LEU A C 1
ATOM 545 O O . LEU A 1 72 ? 1.300 -0.550 17.078 1.00 97.12 72 LEU A O 1
ATOM 549 N N . GLY A 1 73 ? 1.667 -1.065 14.929 1.00 96.06 73 GLY A N 1
ATOM 550 C CA . GLY A 1 73 ? 0.382 -1.716 14.698 1.00 96.06 73 GLY A CA 1
ATOM 551 C C . GLY A 1 73 ? 0.192 -2.947 15.578 1.00 96.06 73 GLY A C 1
ATOM 552 O O . GLY A 1 73 ? -0.860 -3.094 16.199 1.00 96.06 73 GLY A O 1
ATOM 553 N N . THR A 1 74 ? 1.219 -3.791 15.714 1.00 97.50 74 THR A N 1
ATOM 554 C CA . THR A 1 74 ? 1.157 -4.973 16.591 1.00 97.50 74 THR A CA 1
ATOM 555 C C . THR A 1 74 ? 1.072 -4.571 18.062 1.00 97.50 74 THR A C 1
ATOM 557 O O . THR A 1 74 ? 0.275 -5.146 18.805 1.00 97.50 74 THR A O 1
ATOM 560 N N . ALA A 1 75 ? 1.828 -3.553 18.491 1.00 96.25 75 ALA A N 1
ATOM 561 C CA . ALA A 1 75 ? 1.756 -3.034 19.855 1.00 96.25 75 ALA A CA 1
ATOM 562 C C . ALA A 1 75 ? 0.360 -2.479 20.182 1.00 96.25 75 ALA A C 1
ATOM 564 O O . ALA A 1 75 ? -0.207 -2.812 21.225 1.00 96.25 75 ALA A O 1
ATOM 565 N N . LEU A 1 76 ? -0.231 -1.691 19.276 1.00 94.88 76 LEU A N 1
ATOM 566 C CA . LEU A 1 76 ? -1.592 -1.172 19.427 1.00 94.88 76 LEU A CA 1
ATOM 567 C C . LEU A 1 76 ? -2.637 -2.293 19.424 1.00 94.88 76 LEU A C 1
ATOM 569 O O . LEU A 1 76 ? -3.535 -2.289 20.266 1.00 94.88 76 LEU A O 1
ATOM 573 N N . ALA A 1 77 ? -2.509 -3.278 18.532 1.00 95.56 77 ALA A N 1
ATOM 574 C CA . ALA A 1 77 ? -3.397 -4.437 18.491 1.00 95.56 77 ALA A CA 1
ATOM 575 C C . ALA A 1 77 ? -3.352 -5.222 19.810 1.00 95.56 77 ALA A C 1
ATOM 577 O O . ALA A 1 77 ? -4.399 -5.540 20.380 1.00 95.56 77 ALA A O 1
ATOM 578 N N . TYR A 1 78 ? -2.149 -5.467 20.338 1.00 96.56 78 TYR A N 1
ATOM 579 C CA . TYR A 1 78 ? -1.966 -6.114 21.633 1.00 96.56 78 TYR A CA 1
ATOM 580 C C . TYR A 1 78 ? -2.580 -5.286 22.766 1.00 96.56 78 TYR A C 1
ATOM 582 O O . TYR A 1 78 ? -3.357 -5.820 23.558 1.00 96.56 78 TYR A O 1
ATOM 590 N N . LEU A 1 79 ? -2.308 -3.978 22.819 1.00 95.38 79 LEU A N 1
ATOM 591 C CA . LEU A 1 79 ? -2.844 -3.078 23.840 1.00 95.38 79 LEU A CA 1
ATOM 592 C C . LEU A 1 79 ? -4.377 -3.083 23.846 1.00 95.38 79 LEU A C 1
ATOM 594 O O . LEU A 1 79 ? -5.003 -3.275 24.892 1.00 95.38 79 LEU A O 1
ATOM 598 N N . PHE A 1 80 ? -4.984 -2.903 22.672 1.00 94.88 80 PHE A N 1
ATOM 599 C CA . PHE A 1 80 ? -6.431 -2.871 22.534 1.00 94.88 80 PHE A CA 1
ATOM 600 C C . PHE A 1 80 ? -7.060 -4.223 22.839 1.00 94.88 80 PHE A C 1
ATOM 602 O O . PHE A 1 80 ? -8.115 -4.243 23.457 1.00 94.88 80 PHE A O 1
ATOM 609 N N . PHE A 1 81 ? -6.463 -5.355 22.467 1.00 95.19 81 PHE A N 1
ATOM 610 C CA . PHE A 1 81 ? -7.099 -6.651 22.712 1.00 95.19 81 PHE A CA 1
ATOM 611 C C . PHE A 1 81 ? -6.883 -7.165 24.141 1.00 95.19 81 PHE A C 1
ATOM 613 O O . PHE A 1 81 ? -7.793 -7.748 24.734 1.00 95.19 81 PHE A O 1
ATOM 620 N 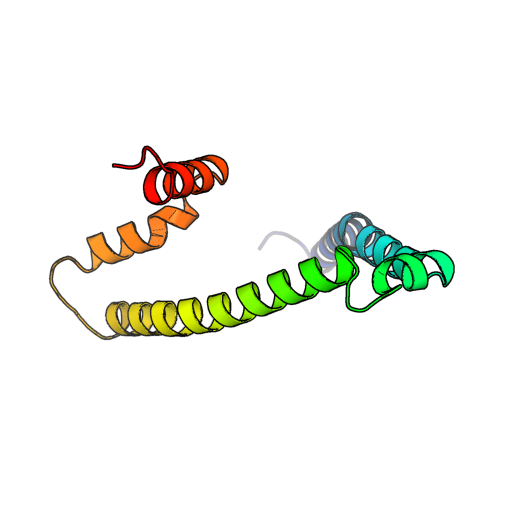N . ARG A 1 82 ? -5.704 -6.917 24.723 1.00 96.06 82 ARG A N 1
ATOM 621 C CA . ARG A 1 82 ? -5.301 -7.500 26.008 1.00 96.06 82 ARG A CA 1
ATOM 622 C C . ARG A 1 82 ? -5.777 -6.714 27.226 1.00 96.06 82 ARG A C 1
ATOM 624 O O . ARG A 1 82 ? -6.020 -7.336 28.266 1.00 96.06 82 ARG A O 1
ATOM 631 N N . TYR A 1 83 ? -5.905 -5.391 27.117 1.00 95.12 83 TYR A N 1
ATOM 632 C CA . TYR A 1 83 ? -6.196 -4.509 28.250 1.00 95.12 83 TYR A CA 1
ATOM 633 C C . TYR A 1 83 ? -7.557 -3.810 28.124 1.00 95.12 83 TYR A C 1
ATOM 635 O O . TYR A 1 83 ? -8.109 -3.589 27.039 1.00 95.12 83 TYR A O 1
ATOM 643 N N . ARG A 1 84 ? -8.126 -3.456 29.280 1.00 93.12 84 ARG A N 1
ATOM 644 C CA . ARG A 1 84 ? -9.315 -2.606 29.399 1.00 93.12 84 ARG A CA 1
ATOM 645 C C . ARG A 1 84 ? -8.891 -1.308 30.075 1.00 93.12 84 ARG A C 1
ATOM 647 O O . ARG A 1 84 ? -8.380 -1.348 31.186 1.00 93.12 84 ARG A O 1
ATOM 654 N N . PHE A 1 85 ? -9.081 -0.186 29.396 1.00 95.25 85 PHE A N 1
ATOM 655 C CA . PHE A 1 85 ? -8.693 1.141 29.871 1.00 95.25 85 PHE A CA 1
ATOM 656 C C . PHE A 1 85 ? -9.691 2.192 29.344 1.00 95.25 85 PHE A C 1
ATOM 658 O O . PHE A 1 85 ? -10.365 1.937 28.332 1.00 95.25 85 PHE A O 1
ATOM 665 N N . PRO A 1 86 ? -9.846 3.346 30.022 1.00 92.12 86 PRO A N 1
ATOM 666 C CA . PRO A 1 86 ? -10.755 4.403 29.575 1.00 92.12 86 PRO A CA 1
ATOM 667 C C . PRO A 1 86 ? -10.324 4.955 28.205 1.00 92.12 86 PRO A C 1
ATOM 669 O O . PRO A 1 86 ? -9.139 5.031 27.920 1.00 92.12 86 PRO A O 1
ATOM 672 N N . LEU A 1 87 ? -11.280 5.330 27.344 1.00 95.31 87 LEU A N 1
ATOM 673 C CA . LEU A 1 87 ? -11.072 5.804 25.954 1.00 95.31 87 LEU A CA 1
ATOM 674 C C . LEU A 1 87 ? -10.629 4.760 24.913 1.00 95.31 87 LEU A C 1
ATOM 676 O O . LEU A 1 87 ? -10.476 5.116 23.744 1.00 95.31 87 LEU A O 1
ATOM 680 N N . ARG A 1 88 ? -10.517 3.471 25.265 1.00 94.38 88 ARG A N 1
ATOM 681 C CA . ARG A 1 88 ? -10.170 2.397 24.310 1.00 94.38 88 ARG A CA 1
ATOM 682 C C . ARG A 1 88 ? -10.966 2.470 23.001 1.00 94.38 88 ARG A C 1
ATOM 684 O O . ARG A 1 88 ? -10.376 2.394 21.930 1.00 94.38 88 ARG A O 1
ATOM 691 N N . LYS A 1 89 ? -12.292 2.637 23.077 1.00 93.38 89 LYS A N 1
ATOM 692 C CA . LYS A 1 89 ? -13.160 2.713 21.888 1.00 93.38 89 LYS A CA 1
ATOM 693 C C . LYS A 1 89 ? -12.808 3.914 21.006 1.00 93.38 89 LYS A C 1
ATOM 695 O O . LYS A 1 89 ? -12.706 3.758 19.799 1.00 93.38 89 LYS A O 1
ATOM 700 N N . THR A 1 90 ? -12.582 5.080 21.606 1.00 95.50 90 THR A N 1
ATOM 701 C CA . THR A 1 90 ? -12.213 6.303 20.882 1.00 95.50 90 THR A CA 1
ATOM 702 C C . THR A 1 90 ? -10.866 6.153 20.184 1.00 95.50 90 THR A C 1
ATOM 704 O O . THR A 1 90 ? -10.771 6.445 18.997 1.00 95.50 90 THR A O 1
ATOM 707 N N . LEU A 1 91 ? -9.842 5.641 20.878 1.00 94.69 91 LEU A N 1
ATOM 708 C CA . LEU A 1 91 ? -8.519 5.426 20.280 1.00 94.69 91 LEU A CA 1
ATOM 709 C C . LEU A 1 91 ? -8.553 4.388 19.154 1.00 94.69 91 LEU A C 1
ATOM 711 O O . LEU A 1 91 ? -7.904 4.584 18.132 1.00 94.69 91 LEU A O 1
ATOM 715 N N . MET A 1 92 ? -9.341 3.318 19.306 1.00 94.31 92 MET A N 1
ATOM 716 C CA . MET A 1 92 ? -9.561 2.347 18.230 1.00 94.31 92 MET A CA 1
ATOM 717 C C . MET A 1 92 ? -10.209 2.998 17.003 1.00 94.31 92 MET A C 1
ATOM 719 O O . MET A 1 92 ? -9.768 2.750 15.885 1.00 94.31 92 MET A O 1
ATOM 723 N N . THR A 1 93 ? -11.221 3.850 17.198 1.00 93.88 93 THR A N 1
ATOM 724 C CA . THR A 1 93 ? -11.853 4.586 16.094 1.00 93.88 93 THR A CA 1
ATOM 725 C C . THR A 1 93 ? -10.861 5.522 15.411 1.00 93.88 93 THR A C 1
ATOM 727 O O . THR A 1 93 ? -10.772 5.502 14.190 1.00 93.88 93 THR A O 1
ATOM 730 N N . LEU A 1 94 ? -10.085 6.299 16.177 1.00 94.19 94 LEU A N 1
ATOM 731 C CA . LEU A 1 94 ? -9.070 7.210 15.633 1.00 94.19 94 LEU A CA 1
ATOM 732 C C . LEU A 1 94 ? -8.005 6.462 14.825 1.00 94.19 94 LEU A C 1
ATOM 734 O O . LEU A 1 94 ? -7.666 6.887 13.725 1.00 94.19 94 LEU A O 1
ATOM 738 N N . ALA A 1 95 ? -7.534 5.316 15.322 1.00 93.06 95 ALA A N 1
ATOM 739 C CA . ALA A 1 95 ? -6.578 4.475 14.605 1.00 93.06 95 ALA A CA 1
ATOM 740 C C . ALA A 1 95 ? -7.133 3.938 13.271 1.00 93.06 95 ALA A C 1
ATOM 742 O O . ALA A 1 95 ? -6.366 3.693 12.345 1.00 93.06 95 ALA A O 1
ATOM 743 N N . ALA A 1 96 ? -8.455 3.775 13.155 1.00 93.06 96 ALA A N 1
ATOM 744 C CA . ALA A 1 96 ? -9.117 3.321 11.934 1.00 93.06 96 ALA A CA 1
ATOM 745 C C . ALA A 1 96 ? -9.476 4.459 10.960 1.00 93.06 96 ALA A C 1
ATOM 747 O O . ALA A 1 96 ? -9.833 4.173 9.818 1.00 93.06 96 ALA A O 1
ATOM 748 N N . VAL A 1 97 ? -9.371 5.733 11.367 1.00 93.81 97 VAL A N 1
ATOM 749 C CA . VAL A 1 97 ? -9.709 6.891 10.515 1.00 93.81 97 VAL A CA 1
ATOM 750 C C . VAL A 1 97 ? -9.023 6.828 9.147 1.00 93.81 97 VAL A C 1
ATOM 752 O O . VAL A 1 97 ? -9.735 6.968 8.153 1.00 93.81 97 VAL A O 1
ATOM 755 N N . PRO A 1 98 ? -7.707 6.544 9.032 1.00 90.31 98 PRO A N 1
ATOM 756 C CA . PRO A 1 98 ? -7.038 6.518 7.732 1.00 90.31 98 PRO A CA 1
ATOM 757 C C . PRO A 1 98 ? -7.626 5.508 6.737 1.00 90.31 98 PRO A C 1
ATOM 759 O O . PRO A 1 98 ? -7.516 5.726 5.537 1.00 90.31 98 PRO A O 1
ATOM 762 N N . LEU A 1 99 ? -8.272 4.431 7.208 1.00 92.75 99 LEU A N 1
ATOM 763 C CA . LEU A 1 99 ? -8.917 3.441 6.335 1.00 92.75 99 LEU A CA 1
ATOM 764 C C . LEU A 1 99 ? -10.242 3.945 5.748 1.00 92.75 99 LEU A C 1
ATOM 766 O O . LEU A 1 99 ? -10.665 3.461 4.703 1.00 92.75 99 LEU A O 1
ATOM 770 N N . ALA A 1 100 ? -10.916 4.872 6.430 1.00 92.06 100 ALA A N 1
ATOM 771 C CA . ALA A 1 100 ? -12.188 5.435 5.983 1.00 92.06 100 ALA A CA 1
ATOM 772 C C . ALA A 1 100 ? -12.005 6.665 5.083 1.00 92.06 100 ALA A C 1
ATOM 774 O O . ALA A 1 100 ? -12.925 7.043 4.355 1.00 92.06 100 ALA A O 1
ATOM 775 N N . LEU A 1 101 ? -10.839 7.312 5.148 1.00 92.69 101 LEU A N 1
ATOM 776 C CA . LEU A 1 101 ? -10.555 8.503 4.361 1.00 92.69 101 LEU A CA 1
ATOM 777 C C . LEU A 1 101 ? -10.333 8.144 2.883 1.00 92.69 101 LEU A C 1
ATOM 779 O O . LEU A 1 101 ? -9.578 7.219 2.578 1.00 92.69 101 LEU A O 1
ATOM 783 N N . PRO A 1 102 ? -10.918 8.907 1.940 1.00 94.38 102 PRO A N 1
ATOM 784 C CA . PRO A 1 102 ? -10.519 8.830 0.542 1.00 94.38 102 PRO A CA 1
ATOM 785 C C . PRO A 1 102 ? -9.014 9.113 0.388 1.00 94.38 102 PRO A C 1
ATOM 787 O O . PRO A 1 102 ? -8.487 9.961 1.118 1.00 94.38 102 PRO A O 1
ATOM 790 N N . PRO A 1 103 ? -8.325 8.511 -0.602 1.00 92.69 103 PRO A N 1
ATOM 791 C CA . PRO A 1 103 ? -6.882 8.694 -0.786 1.00 92.69 103 PRO A CA 1
ATOM 792 C C . PRO A 1 103 ? -6.449 10.165 -0.864 1.00 92.69 103 PRO A C 1
ATOM 794 O O . PRO A 1 103 ? -5.439 10.548 -0.278 1.00 92.69 103 PRO A O 1
ATOM 797 N N . LEU A 1 104 ? -7.253 11.009 -1.524 1.00 95.56 104 LEU A N 1
ATOM 798 C CA . LEU A 1 104 ? -6.986 12.443 -1.658 1.00 95.56 104 LEU A CA 1
ATOM 799 C C . LEU A 1 104 ? -6.901 13.154 -0.301 1.00 95.56 104 LEU A C 1
ATOM 801 O O . LEU A 1 104 ? -6.041 14.008 -0.109 1.00 95.56 104 LEU A O 1
ATOM 805 N N . VAL A 1 105 ? -7.765 12.790 0.649 1.00 94.69 105 VAL A N 1
ATOM 806 C CA . VAL A 1 105 ? -7.773 13.409 1.981 1.00 94.69 105 VAL A CA 1
ATOM 807 C C . VAL A 1 105 ? -6.502 13.044 2.742 1.00 94.69 105 VAL A C 1
ATOM 809 O O . VAL A 1 105 ? -5.922 13.904 3.398 1.00 94.69 105 VAL A O 1
ATOM 812 N N . GLY A 1 106 ? -6.024 11.804 2.599 1.00 91.31 106 GLY A N 1
ATOM 813 C CA . GLY A 1 106 ? -4.739 11.385 3.159 1.00 91.31 106 GLY A CA 1
ATOM 814 C C . GLY A 1 106 ? -3.572 12.217 2.622 1.00 91.31 106 GLY A C 1
ATOM 815 O O . GLY A 1 106 ? -2.754 12.700 3.401 1.00 91.31 106 GLY A O 1
ATOM 816 N N . VAL A 1 107 ? -3.532 12.453 1.306 1.00 92.44 107 VAL A N 1
ATOM 817 C CA . VAL A 1 107 ? -2.500 13.297 0.677 1.00 92.44 107 VAL A CA 1
ATOM 818 C C . VAL A 1 107 ? -2.550 14.729 1.212 1.00 92.44 107 VAL A C 1
ATOM 820 O O . VAL A 1 107 ? -1.515 15.267 1.598 1.00 92.44 107 VAL A O 1
ATOM 823 N N . LEU A 1 108 ? -3.738 15.338 1.280 1.00 93.00 108 LEU A N 1
ATOM 824 C CA . LEU A 1 108 ? -3.897 16.706 1.783 1.00 93.00 108 LEU A CA 1
ATOM 825 C C . LEU A 1 108 ? -3.511 16.833 3.260 1.00 93.00 108 LEU A C 1
ATOM 827 O O . LEU A 1 108 ? -2.868 17.808 3.635 1.00 93.00 108 LEU A O 1
ATOM 831 N N . ALA A 1 109 ? -3.850 15.842 4.088 1.00 91.38 109 ALA A N 1
ATOM 832 C CA . ALA A 1 109 ? -3.468 15.831 5.496 1.00 91.38 109 ALA A CA 1
ATOM 833 C C . ALA A 1 109 ? -1.941 15.853 5.666 1.00 91.38 109 ALA A C 1
ATOM 835 O O . ALA A 1 109 ? -1.426 16.639 6.456 1.00 91.38 109 ALA A O 1
ATOM 836 N N . PHE A 1 110 ? -1.210 15.047 4.889 1.00 90.88 110 PHE A N 1
ATOM 837 C CA . PHE A 1 110 ? 0.253 15.071 4.910 1.00 90.88 110 PHE A CA 1
ATOM 838 C C . PHE A 1 110 ? 0.838 16.354 4.321 1.00 90.88 110 PHE A C 1
ATOM 840 O O . PHE A 1 110 ? 1.825 16.855 4.852 1.00 90.88 110 PHE A O 1
ATOM 847 N N . LEU A 1 111 ? 0.232 16.908 3.267 1.00 92.06 111 LEU A N 1
ATOM 848 C CA . LEU A 1 111 ? 0.662 18.181 2.690 1.00 92.06 111 LEU A CA 1
ATOM 849 C C . LEU A 1 111 ? 0.534 19.327 3.700 1.00 92.06 111 LEU A C 1
ATOM 851 O O . LEU A 1 111 ? 1.438 20.146 3.796 1.00 92.06 111 LEU A O 1
ATOM 855 N N . PHE A 1 112 ? -0.555 19.379 4.469 1.00 91.06 112 PHE A N 1
ATOM 856 C CA . PHE A 1 112 ? -0.718 20.382 5.522 1.00 91.06 112 PHE A CA 1
ATOM 857 C C . PHE A 1 112 ? 0.171 20.119 6.738 1.00 91.06 112 PHE A C 1
ATOM 859 O O . PHE A 1 112 ? 0.615 21.071 7.365 1.00 91.06 112 PHE A O 1
ATOM 866 N N . LEU A 1 113 ? 0.452 18.855 7.067 1.00 91.62 113 LEU A N 1
ATOM 867 C CA . LEU A 1 113 ? 1.307 18.500 8.202 1.00 91.62 113 LEU A CA 1
ATOM 868 C C . LEU A 1 113 ? 2.799 18.767 7.940 1.00 91.62 113 LEU A C 1
ATOM 870 O O . LEU A 1 113 ? 3.523 19.134 8.858 1.00 91.62 113 LEU A O 1
ATOM 874 N N . TYR A 1 114 ? 3.264 18.538 6.710 1.00 89.75 114 TYR A N 1
ATOM 875 C CA . TYR A 1 114 ? 4.682 18.621 6.337 1.00 89.75 114 TYR A CA 1
ATOM 876 C C . TYR A 1 114 ? 5.008 19.766 5.366 1.00 89.75 114 TYR A C 1
ATOM 878 O O . TYR A 1 114 ? 6.156 19.898 4.948 1.00 89.75 114 TYR A O 1
ATOM 886 N N . GLY A 1 115 ? 4.018 20.561 4.957 1.00 86.69 115 GLY A N 1
ATOM 887 C CA . GLY A 1 115 ? 4.209 21.681 4.040 1.00 86.69 115 GLY A CA 1
ATOM 888 C C . GLY A 1 115 ? 4.885 22.882 4.701 1.00 86.69 115 GLY A C 1
ATOM 889 O O . GLY A 1 115 ? 4.737 23.114 5.894 1.00 86.69 115 GLY A O 1
ATOM 890 N N . GLU A 1 116 ? 5.571 23.696 3.895 1.00 78.06 116 GLU A N 1
ATOM 891 C CA . GLU A 1 116 ? 6.235 24.947 4.318 1.00 78.06 116 GLU A CA 1
ATOM 892 C C . GLU A 1 116 ? 5.274 25.948 4.993 1.00 78.06 116 GLU A C 1
ATOM 894 O O . GLU A 1 116 ? 5.687 26.774 5.798 1.00 78.06 116 GLU A O 1
ATOM 899 N N . SER A 1 117 ? 3.982 25.880 4.651 1.00 71.75 117 SER A N 1
ATOM 900 C CA . SER A 1 117 ? 2.892 26.691 5.221 1.00 71.75 117 SER A CA 1
ATOM 901 C C . SER A 1 117 ? 2.023 25.909 6.213 1.00 71.75 117 SER A C 1
ATOM 903 O O . SER A 1 117 ? 0.876 26.297 6.441 1.00 71.75 117 SER A O 1
ATOM 905 N N . GLY A 1 118 ? 2.506 24.763 6.701 1.00 65.62 118 GLY A N 1
ATOM 906 C CA . GLY A 1 118 ? 1.765 23.919 7.633 1.00 65.62 118 GLY A CA 1
ATOM 907 C C . GLY A 1 118 ? 1.346 24.679 8.893 1.00 65.62 118 GLY A C 1
ATOM 908 O O . GLY A 1 118 ? 1.902 25.733 9.201 1.00 65.62 118 GLY A O 1
ATOM 909 N N . ILE A 1 119 ? 0.336 24.159 9.597 1.00 52.12 119 ILE A N 1
ATOM 910 C CA . ILE A 1 119 ? -0.009 24.656 10.943 1.00 52.12 119 ILE A CA 1
ATOM 911 C C . ILE A 1 119 ? 1.196 24.484 11.872 1.00 52.12 119 ILE A C 1
ATOM 913 O O . ILE A 1 119 ? 1.812 23.395 11.815 1.00 52.12 119 ILE A O 1
#

Secondary structure (DSSP, 8-state):
--S-HHHHHHHHHHHHHHHIIIIIHHHHHHHHHHTSHHHHHHHHS-TTSHHHHHHHHHHHHHHHHHHHHHHHHHHHHHHHHH---TTHHHHHHHHHHHHHS-HHHHHHHHHHHHSTT--

Radius of gyration: 22.74 Å; chains: 1; bounding box: 53×54×54 Å

Sequence (119 aa):
MLVSRRVAYSLLGVVLAIELGYVLYPALRVFIVGLSPDNFTQLFASSRSANVRALTNSVMISIWTVIGAGILGTALAYLFFRYRFPLRKTLMTLAAVPLALPPLVGVLAFLFLYGESGI